Protein AF-A0A0J7L449-F1 (afdb_monomer_lite)

Structure (mmCIF, N/CA/C/O backbone):
data_AF-A0A0J7L449-F1
#
_entry.id   AF-A0A0J7L449-F1
#
loop_
_atom_site.group_PDB
_atom_site.id
_atom_site.type_symbol
_atom_site.label_atom_id
_atom_site.label_alt_id
_atom_site.label_comp_id
_atom_site.label_asym_id
_atom_site.label_entity_id
_atom_site.label_seq_id
_atom_site.pdbx_PDB_ins_code
_atom_site.Cartn_x
_atom_site.Cartn_y
_atom_site.Cartn_z
_atom_site.occupancy
_atom_site.B_iso_or_equiv
_atom_site.auth_seq_id
_atom_site.auth_comp_id
_atom_site.auth_asym_id
_atom_site.auth_atom_id
_atom_site.pdbx_PDB_model_num
ATOM 1 N N . MET A 1 1 ? 23.517 -5.601 -17.223 1.00 50.19 1 MET A N 1
ATOM 2 C CA . MET A 1 1 ? 22.263 -5.222 -17.926 1.00 50.19 1 MET A CA 1
ATOM 3 C C . MET A 1 1 ? 21.052 -6.035 -17.433 1.00 50.19 1 MET A C 1
ATOM 5 O O . MET A 1 1 ? 20.047 -6.106 -18.125 1.00 50.19 1 MET A O 1
ATOM 9 N N . THR A 1 2 ? 21.124 -6.630 -16.235 1.00 58.06 2 THR A N 1
ATOM 10 C CA . THR A 1 2 ? 20.114 -7.536 -15.646 1.00 58.06 2 THR A CA 1
ATOM 11 C C . THR A 1 2 ? 19.286 -6.872 -14.537 1.00 58.06 2 THR A C 1
ATOM 13 O O . THR A 1 2 ? 18.131 -7.237 -14.339 1.00 58.06 2 THR A O 1
ATOM 16 N N . ASP A 1 3 ? 19.810 -5.824 -13.897 1.00 75.88 3 ASP A N 1
ATOM 17 C CA . ASP A 1 3 ? 19.252 -5.267 -12.655 1.00 75.88 3 ASP A CA 1
ATOM 18 C C . ASP A 1 3 ? 17.829 -4.716 -12.807 1.00 75.88 3 ASP A C 1
ATOM 20 O O . ASP A 1 3 ? 16.970 -4.928 -11.959 1.00 75.88 3 ASP A O 1
ATOM 24 N N . VAL A 1 4 ? 17.528 -4.069 -13.932 1.00 76.25 4 VAL A N 1
ATOM 25 C CA . VAL A 1 4 ? 16.203 -3.491 -14.202 1.00 76.25 4 VAL A CA 1
ATOM 26 C C . VAL A 1 4 ? 15.113 -4.557 -14.310 1.00 76.25 4 VAL A C 1
ATOM 28 O O . VAL A 1 4 ? 13.995 -4.371 -13.829 1.00 76.25 4 VAL A O 1
ATOM 31 N N . VAL A 1 5 ? 15.405 -5.665 -14.993 1.00 82.06 5 VAL A N 1
ATOM 32 C CA . VAL A 1 5 ? 14.417 -6.729 -15.213 1.00 82.06 5 VAL A CA 1
ATOM 33 C C . VAL A 1 5 ? 14.098 -7.412 -13.887 1.00 82.06 5 VAL A C 1
ATOM 35 O O . VAL A 1 5 ? 12.935 -7.721 -13.620 1.00 82.06 5 VAL A O 1
ATOM 38 N N . ASP A 1 6 ? 15.105 -7.581 -13.035 1.00 86.12 6 ASP A N 1
ATOM 39 C CA . ASP A 1 6 ? 14.938 -8.177 -11.716 1.00 86.12 6 ASP A CA 1
ATOM 40 C C . ASP A 1 6 ? 14.233 -7.229 -10.737 1.00 86.12 6 ASP A C 1
ATOM 42 O O . ASP A 1 6 ? 13.363 -7.678 -9.989 1.00 86.12 6 ASP A O 1
ATOM 46 N N . LEU A 1 7 ? 14.490 -5.917 -10.799 1.00 86.44 7 LEU A N 1
ATOM 47 C CA . LEU A 1 7 ? 13.732 -4.918 -10.034 1.00 86.44 7 LEU A CA 1
ATOM 48 C C . LEU A 1 7 ? 12.249 -4.883 -10.435 1.00 86.44 7 LEU A C 1
ATOM 50 O O . LEU A 1 7 ? 11.384 -4.779 -9.571 1.00 86.44 7 LEU A O 1
ATOM 54 N N . ARG A 1 8 ? 11.924 -5.051 -11.723 1.00 86.19 8 ARG A N 1
ATOM 55 C CA . ARG A 1 8 ? 10.525 -5.122 -12.190 1.00 86.19 8 ARG A CA 1
ATOM 56 C C . ARG A 1 8 ? 9.793 -6.361 -11.679 1.00 86.19 8 ARG A C 1
ATOM 58 O O . ARG A 1 8 ? 8.609 -6.284 -11.355 1.00 86.19 8 ARG A O 1
ATOM 65 N N . LYS A 1 9 ? 10.472 -7.512 -11.623 1.00 90.06 9 LYS A N 1
ATOM 66 C CA . LYS A 1 9 ? 9.898 -8.735 -11.036 1.00 90.06 9 LYS A CA 1
ATOM 67 C C . LYS A 1 9 ? 9.636 -8.546 -9.542 1.00 90.06 9 LYS A C 1
ATOM 69 O O . LYS A 1 9 ? 8.564 -8.914 -9.076 1.00 90.06 9 LYS A O 1
ATOM 74 N N . GLN A 1 10 ? 10.578 -7.930 -8.827 1.00 90.88 10 GLN A N 1
ATOM 75 C CA . GLN A 1 10 ? 10.426 -7.604 -7.407 1.00 90.88 10 GLN A CA 1
ATOM 76 C C . GLN A 1 10 ? 9.277 -6.620 -7.166 1.00 90.88 10 GLN A C 1
ATOM 78 O O . GLN A 1 10 ? 8.458 -6.865 -6.286 1.00 90.88 10 GLN A O 1
ATOM 83 N N . ALA A 1 11 ? 9.158 -5.567 -7.982 1.00 91.44 11 ALA A N 1
ATOM 84 C CA . ALA A 1 11 ? 8.049 -4.618 -7.902 1.00 91.44 11 ALA A CA 1
ATOM 85 C C . ALA A 1 11 ? 6.697 -5.324 -8.049 1.00 91.44 11 ALA A C 1
ATOM 87 O O . ALA A 1 11 ? 5.848 -5.188 -7.181 1.00 91.44 11 ALA A O 1
ATOM 88 N N . ARG A 1 12 ? 6.529 -6.167 -9.079 1.00 92.25 12 ARG A N 1
ATOM 89 C CA . ARG A 1 12 ? 5.292 -6.946 -9.274 1.00 92.25 12 ARG A CA 1
ATOM 90 C C . ARG A 1 12 ? 4.984 -7.892 -8.119 1.00 92.25 12 ARG A C 1
ATOM 92 O O . ARG A 1 12 ? 3.824 -8.086 -7.776 1.00 92.25 12 ARG A O 1
ATOM 99 N N . HIS A 1 13 ? 6.008 -8.515 -7.541 1.00 94.50 13 HIS A N 1
ATOM 100 C CA . HIS A 1 13 ? 5.815 -9.399 -6.399 1.00 94.50 13 HIS A CA 1
ATOM 101 C C . HIS A 1 13 ? 5.311 -8.624 -5.177 1.00 94.50 13 HIS A C 1
ATOM 103 O O . HIS A 1 13 ? 4.306 -9.021 -4.593 1.00 94.50 13 HIS A O 1
ATOM 109 N N . LEU A 1 14 ? 5.942 -7.487 -4.867 1.00 93.75 14 LEU A N 1
ATOM 110 C CA . LEU A 1 14 ? 5.503 -6.585 -3.802 1.00 93.75 14 LEU A CA 1
ATOM 111 C C . LEU A 1 14 ? 4.097 -6.041 -4.067 1.00 93.75 14 LEU A C 1
ATOM 113 O O . LEU A 1 14 ? 3.294 -5.978 -3.147 1.00 93.75 14 LEU A O 1
ATOM 117 N N . GLU A 1 15 ? 3.769 -5.691 -5.311 1.00 94.38 15 GLU A N 1
ATOM 118 C CA . GLU A 1 15 ? 2.427 -5.230 -5.684 1.00 94.38 15 GLU A CA 1
ATOM 119 C C . GLU A 1 15 ? 1.351 -6.275 -5.379 1.00 94.38 15 GLU A C 1
ATOM 121 O O . GLU A 1 15 ? 0.317 -5.917 -4.823 1.00 94.38 15 GLU A O 1
ATOM 126 N N . ASN A 1 16 ? 1.600 -7.548 -5.700 1.00 95.06 16 ASN A N 1
ATOM 127 C CA . ASN A 1 16 ? 0.663 -8.635 -5.412 1.00 95.06 16 ASN A CA 1
ATOM 128 C C . ASN A 1 16 ? 0.505 -8.874 -3.903 1.00 95.06 16 ASN A C 1
ATOM 130 O O . ASN A 1 16 ? -0.597 -9.144 -3.430 1.00 95.06 16 ASN A O 1
ATOM 134 N N . GLU A 1 17 ? 1.598 -8.786 -3.141 1.00 95.88 17 GLU A N 1
ATOM 135 C CA . GLU A 1 17 ? 1.544 -8.923 -1.682 1.00 95.88 17 GLU A CA 1
ATOM 136 C C . GLU A 1 17 ? 0.796 -7.762 -1.023 1.00 95.88 17 GLU A C 1
ATOM 138 O O . GLU A 1 17 ? -0.019 -7.987 -0.126 1.00 95.88 17 GLU A O 1
ATOM 143 N N . ILE A 1 18 ? 1.040 -6.530 -1.482 1.00 95.00 18 ILE A N 1
ATOM 144 C CA . ILE A 1 18 ? 0.344 -5.333 -0.999 1.00 95.00 18 ILE A CA 1
ATOM 145 C C . ILE A 1 18 ? -1.149 -5.436 -1.307 1.00 95.00 18 ILE A C 1
ATOM 147 O O . ILE A 1 18 ? -1.949 -5.193 -0.410 1.00 95.00 18 ILE A O 1
ATOM 151 N N . ASP A 1 19 ? -1.535 -5.840 -2.519 1.00 94.94 19 ASP A N 1
ATOM 152 C CA . ASP A 1 19 ? -2.943 -6.008 -2.896 1.00 94.94 19 ASP A CA 1
ATOM 153 C C . ASP A 1 19 ? -3.656 -7.031 -1.997 1.00 94.94 19 ASP A C 1
ATOM 155 O O . ASP A 1 19 ? -4.669 -6.723 -1.365 1.00 94.94 19 ASP A O 1
ATOM 159 N N . ALA A 1 20 ? -3.067 -8.220 -1.832 1.00 94.25 20 ALA A N 1
ATOM 160 C CA . ALA A 1 20 ? -3.627 -9.261 -0.974 1.00 94.25 20 ALA A CA 1
ATOM 161 C C . ALA A 1 20 ? -3.799 -8.785 0.480 1.00 94.25 20 ALA A C 1
ATOM 163 O O . ALA A 1 20 ? -4.833 -9.046 1.110 1.00 94.25 20 ALA A O 1
ATOM 164 N N . LYS A 1 21 ? -2.812 -8.055 1.012 1.00 92.75 21 LYS A N 1
ATOM 165 C CA . LYS A 1 21 ? -2.880 -7.501 2.368 1.00 92.75 21 LYS A CA 1
ATOM 166 C C . LYS A 1 21 ? -3.860 -6.346 2.482 1.00 92.75 21 LYS A C 1
ATOM 168 O O . LYS A 1 21 ? -4.582 -6.308 3.466 1.00 92.75 21 LYS A O 1
ATOM 173 N N . LEU A 1 22 ? -3.966 -5.460 1.493 1.00 93.06 22 LEU A N 1
ATOM 174 C CA . LEU A 1 22 ? -4.966 -4.389 1.486 1.00 93.06 22 LEU A CA 1
ATOM 175 C C . LEU A 1 22 ? -6.389 -4.949 1.470 1.00 93.06 22 LEU A C 1
ATOM 177 O O . LEU A 1 22 ? -7.251 -4.440 2.184 1.00 93.06 22 LEU A O 1
ATOM 181 N N . VAL A 1 23 ? -6.636 -6.034 0.734 1.00 92.12 23 VAL A N 1
ATOM 182 C CA . VAL A 1 23 ? -7.933 -6.726 0.753 1.00 92.12 23 VAL A CA 1
ATOM 183 C C . VAL A 1 23 ? -8.232 -7.301 2.141 1.00 92.12 23 VAL A C 1
ATOM 185 O O . VAL A 1 23 ? -9.351 -7.152 2.639 1.00 92.12 23 VAL A O 1
ATOM 188 N N . ALA A 1 24 ? -7.259 -7.944 2.791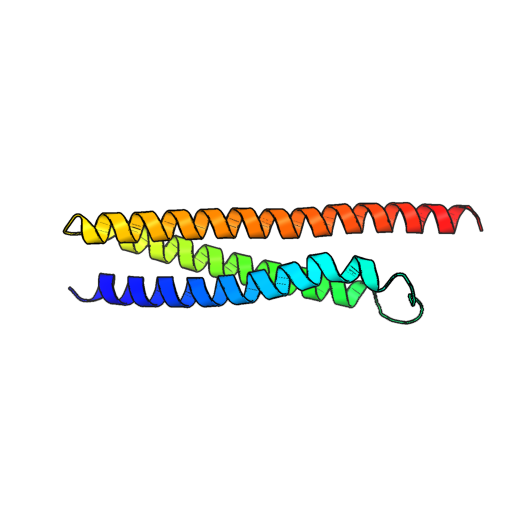 1.00 88.56 24 ALA A N 1
ATOM 189 C CA . ALA A 1 24 ? -7.421 -8.458 4.155 1.00 88.56 24 ALA A CA 1
ATOM 190 C C . ALA A 1 24 ? -7.611 -7.327 5.185 1.00 88.56 24 ALA A 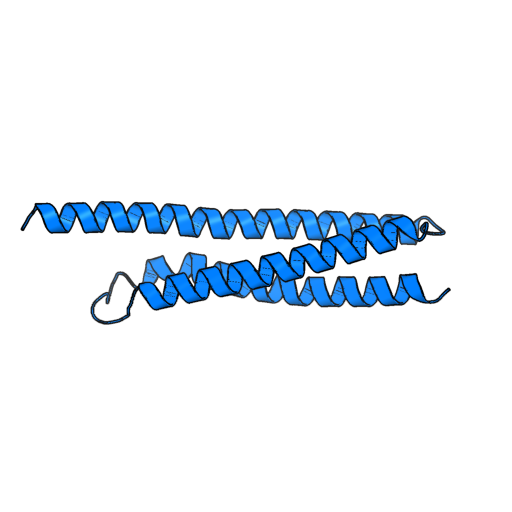C 1
ATOM 192 O O . ALA A 1 24 ? -8.493 -7.402 6.040 1.00 88.56 24 ALA A O 1
ATOM 193 N N . PHE A 1 25 ? -6.841 -6.251 5.049 1.00 88.88 25 PHE A N 1
ATOM 194 C CA . PHE A 1 25 ? -6.880 -5.060 5.892 1.00 88.88 25 PHE A CA 1
ATOM 195 C C . PHE A 1 25 ? -8.213 -4.321 5.778 1.00 88.88 25 PHE A C 1
ATOM 197 O O . PHE A 1 25 ? -8.812 -3.960 6.787 1.00 88.88 25 PHE A O 1
ATOM 204 N N . SER A 1 26 ? -8.750 -4.197 4.563 1.00 87.62 26 SER A N 1
ATOM 205 C CA . SER A 1 26 ? -10.081 -3.637 4.313 1.00 87.62 26 SER A CA 1
ATOM 206 C C . SER A 1 26 ? -11.184 -4.468 4.974 1.00 87.62 26 SER A C 1
ATOM 208 O O . SER A 1 26 ? -12.090 -3.917 5.599 1.00 87.62 26 SER A O 1
ATOM 210 N N . LYS A 1 27 ? -11.085 -5.805 4.924 1.00 84.88 27 LYS A N 1
ATOM 211 C CA . LYS A 1 27 ? -12.037 -6.696 5.609 1.00 84.88 27 LYS A CA 1
ATOM 212 C C . LYS A 1 27 ? -12.012 -6.516 7.123 1.00 84.88 27 LYS A C 1
ATOM 214 O O . LYS A 1 27 ? -13.086 -6.501 7.718 1.00 84.88 27 LYS A O 1
ATOM 219 N N . LEU A 1 28 ? -10.834 -6.367 7.736 1.00 78.88 28 LEU A N 1
ATOM 220 C CA . LEU A 1 28 ? -10.746 -6.048 9.166 1.00 78.88 28 LEU A CA 1
ATOM 221 C C . LEU A 1 28 ? -11.344 -4.678 9.471 1.00 78.88 28 LEU A C 1
ATOM 223 O O . LEU A 1 28 ? -12.102 -4.554 10.423 1.00 78.88 28 LEU A O 1
ATOM 227 N N . GLY A 1 29 ? -11.073 -3.685 8.622 1.00 70.06 29 GLY A N 1
ATOM 228 C CA . GLY A 1 29 ? -11.649 -2.354 8.762 1.00 70.06 29 GLY A CA 1
ATOM 229 C C . GLY A 1 29 ? -13.179 -2.365 8.730 1.00 70.06 29 GLY A C 1
ATOM 230 O O . GLY A 1 29 ? -13.787 -1.646 9.513 1.00 70.06 29 GLY A O 1
ATOM 231 N N . ILE A 1 30 ? -13.807 -3.168 7.856 1.00 69.56 30 ILE A N 1
ATOM 232 C CA . ILE A 1 30 ? -15.266 -3.198 7.612 1.00 69.56 30 ILE A CA 1
ATOM 233 C C . ILE A 1 30 ? -16.035 -4.127 8.573 1.00 69.56 30 ILE A C 1
ATOM 235 O O . ILE A 1 30 ? -17.118 -3.759 9.039 1.00 69.56 30 ILE A O 1
ATOM 239 N N . ASN A 1 31 ? -15.520 -5.328 8.861 1.00 58.19 31 ASN A N 1
ATOM 240 C CA . ASN A 1 31 ? -16.273 -6.385 9.558 1.00 58.19 31 ASN A CA 1
ATOM 241 C C . ASN A 1 31 ? -16.593 -6.084 11.032 1.00 58.19 31 ASN A C 1
ATOM 243 O O . ASN A 1 31 ? -17.485 -6.723 11.591 1.00 58.19 31 ASN A O 1
ATOM 247 N N . THR A 1 32 ? -15.959 -5.085 11.647 1.00 54.47 32 THR A N 1
ATOM 248 C CA . THR A 1 32 ? -16.254 -4.655 13.026 1.00 54.47 32 THR A CA 1
ATOM 249 C C . THR A 1 32 ? -17.711 -4.195 13.191 1.00 54.47 32 THR A C 1
ATOM 251 O O . THR A 1 32 ? -18.311 -4.371 14.245 1.00 54.47 32 THR A O 1
ATOM 254 N N . SER A 1 33 ? -18.352 -3.696 12.122 1.00 50.84 33 SER A N 1
ATOM 255 C CA . SER A 1 33 ? -19.745 -3.209 12.181 1.00 50.84 33 SER A CA 1
ATOM 256 C C . SER A 1 33 ? -20.793 -4.322 12.364 1.00 50.84 33 SER A C 1
ATOM 258 O O . SER A 1 33 ? -21.895 -4.041 12.826 1.00 50.84 33 SER A O 1
ATOM 260 N N . ALA A 1 34 ? -20.482 -5.577 12.008 1.00 49.22 34 ALA A N 1
ATOM 261 C CA . ALA A 1 34 ? -21.440 -6.691 12.046 1.00 49.22 34 ALA A CA 1
ATOM 262 C C . ALA A 1 34 ? -21.385 -7.524 13.342 1.00 49.22 34 ALA A C 1
ATOM 264 O O . ALA A 1 34 ? -22.307 -8.292 13.612 1.00 49.22 34 ALA A O 1
ATOM 265 N N . ARG A 1 35 ? -20.329 -7.379 14.160 1.00 50.53 35 ARG A N 1
ATOM 266 C CA . ARG A 1 35 ? -20.176 -8.111 15.435 1.00 50.53 35 ARG A CA 1
ATOM 267 C C . ARG A 1 35 ? -20.937 -7.494 16.609 1.00 50.53 35 ARG A C 1
ATOM 269 O O . ARG A 1 35 ? -21.184 -8.190 17.589 1.00 50.53 35 ARG A O 1
ATOM 276 N N . HIS A 1 36 ? -21.409 -6.253 16.473 1.00 50.06 36 HIS A N 1
ATOM 277 C CA . HIS A 1 36 ? -22.168 -5.518 17.500 1.00 50.06 36 HIS A CA 1
ATOM 278 C C . HIS A 1 36 ? -23.523 -6.133 17.892 1.00 50.06 36 HIS A C 1
ATOM 280 O O . HIS A 1 36 ? -24.178 -5.628 18.796 1.00 50.06 36 HIS A O 1
ATOM 286 N N . VAL A 1 37 ? -23.956 -7.228 17.256 1.00 52.72 37 VAL A N 1
ATOM 287 C CA . VAL A 1 37 ? -25.183 -7.939 17.658 1.00 52.72 37 VAL A CA 1
ATOM 288 C C . VAL A 1 37 ? -24.916 -9.023 18.720 1.00 52.72 37 VAL A C 1
ATOM 290 O O . VAL A 1 37 ? -25.856 -9.444 19.378 1.00 52.72 37 VAL A O 1
ATOM 293 N N . ASN A 1 38 ? -23.660 -9.445 18.942 1.00 46.69 38 ASN A N 1
ATOM 294 C CA . ASN A 1 38 ? -23.300 -10.506 19.905 1.00 46.69 38 ASN A CA 1
ATOM 295 C C . ASN A 1 38 ? -22.037 -10.149 20.720 1.00 46.69 38 ASN A C 1
ATOM 297 O O . ASN A 1 38 ? -21.116 -10.956 20.848 1.00 46.69 38 ASN A O 1
ATOM 301 N N . ALA A 1 39 ? -21.949 -8.909 21.200 1.00 49.09 39 ALA A N 1
ATOM 302 C CA . ALA A 1 39 ? -20.782 -8.377 21.903 1.00 49.09 39 ALA A CA 1
ATOM 303 C C . ALA A 1 39 ? -20.742 -8.792 23.385 1.00 49.09 39 ALA A C 1
ATOM 305 O O . ALA A 1 39 ? -20.892 -7.934 24.250 1.00 49.09 39 ALA A O 1
ATOM 306 N N . ASP A 1 40 ? -20.543 -10.083 23.670 1.00 47.12 40 ASP A N 1
ATOM 307 C CA . ASP A 1 40 ? -20.352 -10.538 25.059 1.00 47.12 40 ASP A CA 1
ATOM 308 C C . ASP A 1 40 ? -19.032 -11.275 25.338 1.00 47.12 40 ASP A C 1
ATOM 310 O O . ASP A 1 40 ? -18.769 -11.575 26.491 1.00 47.12 40 ASP A O 1
ATOM 314 N N . GLU A 1 41 ? -18.146 -11.554 24.364 1.00 49.28 41 GLU A N 1
ATOM 315 C CA . GLU A 1 41 ? -16.978 -12.404 24.704 1.00 49.28 41 GLU A CA 1
ATOM 316 C C . GLU A 1 41 ? -15.746 -12.364 23.771 1.00 49.28 41 GLU A C 1
ATOM 318 O O . GLU A 1 41 ? -14.988 -13.331 23.716 1.00 49.28 41 GLU A O 1
ATOM 323 N N . ILE A 1 42 ? -15.481 -11.271 23.038 1.00 52.69 42 ILE A N 1
ATOM 324 C CA . ILE A 1 42 ? -14.217 -11.143 22.274 1.00 52.69 42 ILE A CA 1
ATOM 325 C C . ILE A 1 42 ? -13.447 -9.894 22.732 1.00 52.69 42 ILE A C 1
ATOM 327 O O . ILE A 1 42 ? -13.974 -8.788 22.595 1.00 52.69 42 ILE A O 1
ATOM 331 N N . PRO A 1 43 ? -12.216 -10.033 23.269 1.00 56.06 43 PRO A N 1
ATOM 332 C CA . PRO A 1 43 ? -11.395 -8.897 23.673 1.00 56.06 43 PRO A CA 1
ATOM 333 C C . PRO A 1 43 ? -11.103 -7.967 22.486 1.00 56.06 43 PRO A C 1
ATOM 335 O O . PRO A 1 43 ? -10.329 -8.300 21.594 1.00 56.06 43 PRO A O 1
ATOM 338 N N . LEU A 1 44 ? -11.685 -6.765 22.501 1.00 58.06 44 LEU A N 1
ATOM 339 C CA . LEU A 1 44 ? -11.449 -5.686 21.522 1.00 58.06 44 LEU A CA 1
ATOM 340 C C . LEU A 1 44 ? -9.953 -5.363 21.314 1.00 58.06 44 LEU A C 1
ATOM 342 O O . LEU A 1 44 ? -9.549 -4.934 20.235 1.00 58.06 44 LEU A O 1
ATOM 346 N N . LEU A 1 45 ? -9.124 -5.620 22.331 1.00 60.56 45 LEU A N 1
ATOM 347 C CA . LEU A 1 45 ? -7.670 -5.430 22.301 1.00 60.56 45 LEU A CA 1
ATOM 348 C C . LEU A 1 45 ? -6.963 -6.323 21.267 1.00 60.56 45 LEU A C 1
ATOM 350 O O . LEU A 1 45 ? -5.967 -5.899 20.681 1.00 60.56 45 LEU A O 1
ATOM 354 N N . ASP A 1 46 ? -7.483 -7.526 21.003 1.00 73.81 46 ASP A N 1
ATOM 355 C CA . ASP A 1 46 ? -6.888 -8.429 20.012 1.00 73.81 46 ASP A CA 1
ATOM 356 C C . ASP A 1 46 ? -7.116 -7.915 18.584 1.00 73.81 46 ASP A C 1
ATOM 358 O O . ASP A 1 46 ? -6.244 -8.052 17.727 1.00 73.81 46 ASP A O 1
ATOM 362 N N . GLU A 1 47 ? -8.256 -7.272 18.311 1.00 75.31 47 GLU A N 1
ATOM 363 C CA . GLU A 1 47 ? -8.564 -6.745 16.977 1.00 75.31 47 GLU A CA 1
ATOM 364 C C . GLU A 1 47 ? -7.725 -5.507 16.639 1.00 75.31 47 GLU A C 1
ATOM 366 O O . GLU A 1 47 ? -7.198 -5.412 15.529 1.00 75.31 47 GLU A O 1
ATOM 371 N N . GLU A 1 48 ? -7.540 -4.593 17.596 1.00 81.56 48 GLU A N 1
ATOM 372 C CA . GLU A 1 48 ? -6.687 -3.410 17.429 1.00 81.56 48 GLU A CA 1
ATOM 373 C C . GLU A 1 48 ? -5.221 -3.800 17.221 1.00 81.56 48 GLU A C 1
ATOM 375 O O . GLU A 1 48 ? -4.577 -3.316 16.289 1.00 81.56 48 GLU A O 1
ATOM 380 N N . GLN A 1 49 ? -4.705 -4.743 18.014 1.00 84.62 49 GLN A N 1
ATOM 381 C CA . GLN A 1 49 ? -3.333 -5.219 17.852 1.00 84.62 49 GLN A CA 1
ATOM 382 C C . GLN A 1 49 ? -3.123 -5.906 16.496 1.00 84.62 49 GLN A C 1
ATOM 384 O O . GLN A 1 49 ? -2.094 -5.700 15.848 1.00 84.62 49 GLN A O 1
ATOM 389 N N . VAL A 1 50 ? -4.085 -6.714 16.037 1.00 86.06 50 VAL A N 1
ATOM 390 C CA . VAL A 1 50 ? -4.023 -7.355 14.713 1.00 86.06 50 VAL A CA 1
ATOM 391 C C . VAL A 1 50 ? -4.096 -6.312 13.595 1.00 86.06 50 VAL A C 1
ATOM 393 O O . VAL A 1 50 ? -3.377 -6.439 12.598 1.00 86.06 50 VAL A O 1
ATOM 396 N N . PHE A 1 51 ? -4.916 -5.272 13.762 1.00 87.81 51 PHE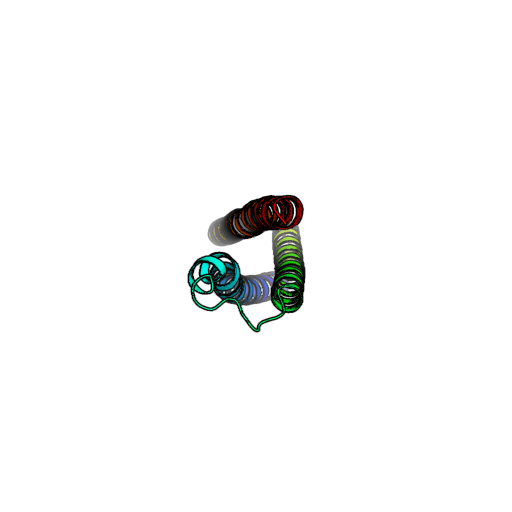 A N 1
ATOM 397 C CA . PHE A 1 51 ? -5.007 -4.165 12.817 1.00 87.81 51 PHE A CA 1
ATOM 398 C C . PHE A 1 51 ? -3.681 -3.404 12.713 1.00 87.81 51 PHE A C 1
ATOM 400 O O . PHE A 1 51 ? -3.140 -3.287 11.615 1.00 87.81 51 PHE A O 1
ATOM 407 N N . GLU A 1 52 ? -3.110 -2.961 13.833 1.00 89.44 52 GLU A N 1
ATOM 408 C CA . GLU A 1 52 ? -1.832 -2.238 13.866 1.00 89.44 52 GLU A CA 1
ATOM 409 C C . GLU A 1 52 ? -0.670 -3.086 13.324 1.00 89.44 52 GLU A C 1
ATOM 411 O O . GLU A 1 52 ? 0.154 -2.599 12.547 1.00 89.44 52 GLU A O 1
ATOM 416 N N . ASN A 1 53 ? -0.638 -4.386 13.638 1.00 91.12 53 ASN A N 1
ATOM 417 C CA . ASN A 1 53 ? 0.364 -5.303 13.090 1.00 91.12 53 ASN A CA 1
ATOM 418 C C . ASN A 1 53 ? 0.287 -5.383 11.559 1.00 91.12 53 ASN A C 1
ATOM 420 O O . ASN A 1 53 ? 1.307 -5.279 10.874 1.00 91.12 53 ASN A O 1
ATOM 424 N N . MET A 1 54 ? -0.919 -5.540 11.004 1.00 91.25 54 MET A N 1
ATOM 425 C CA . MET A 1 54 ? -1.100 -5.591 9.553 1.00 91.25 54 MET A CA 1
ATOM 426 C C . MET A 1 54 ? -0.846 -4.226 8.902 1.00 91.25 54 MET A C 1
ATOM 428 O O . MET A 1 54 ? -0.298 -4.173 7.800 1.00 91.25 54 MET A O 1
ATOM 432 N N . ALA A 1 55 ? -1.170 -3.127 9.588 1.00 92.38 55 ALA A N 1
ATOM 433 C CA . ALA A 1 55 ? -0.854 -1.782 9.128 1.00 92.38 55 ALA A CA 1
ATOM 434 C C . ALA A 1 55 ? 0.662 -1.582 8.993 1.00 92.38 55 ALA A C 1
ATOM 436 O O . ALA A 1 55 ? 1.136 -1.174 7.932 1.00 92.38 55 ALA A O 1
ATOM 437 N N . SER A 1 56 ? 1.425 -1.954 10.024 1.00 94.88 56 SER A N 1
ATOM 438 C CA . SER A 1 56 ? 2.891 -1.879 10.032 1.00 94.88 56 SER A CA 1
ATOM 439 C C . SER A 1 56 ? 3.529 -2.732 8.927 1.00 94.88 56 SER A C 1
ATOM 441 O O . SER A 1 56 ? 4.484 -2.319 8.256 1.00 94.88 56 SER A O 1
ATOM 443 N N . GLU A 1 57 ? 2.974 -3.918 8.674 1.00 94.81 57 GLU A N 1
ATOM 444 C CA . GLU A 1 57 ? 3.449 -4.789 7.603 1.00 94.81 57 GLU A CA 1
ATOM 445 C C . GLU A 1 57 ? 3.198 -4.180 6.212 1.00 94.81 57 GLU A C 1
ATOM 447 O O . GLU A 1 57 ? 4.096 -4.178 5.364 1.00 94.81 57 GLU A O 1
ATOM 452 N N . ILE A 1 58 ? 2.013 -3.601 5.982 1.00 94.12 58 ILE A N 1
ATOM 453 C CA . ILE A 1 58 ? 1.683 -2.904 4.730 1.00 94.12 58 ILE A CA 1
ATOM 454 C C . ILE A 1 58 ? 2.589 -1.681 4.536 1.00 94.12 58 ILE A C 1
ATOM 456 O O . ILE A 1 58 ? 3.124 -1.495 3.443 1.00 94.12 58 ILE A O 1
ATOM 460 N N . GLU A 1 59 ? 2.840 -0.882 5.576 1.00 95.50 59 GLU A N 1
ATOM 461 C CA . GLU A 1 59 ? 3.776 0.254 5.522 1.00 95.50 59 GLU A CA 1
ATOM 462 C C . GLU A 1 59 ? 5.195 -0.179 5.137 1.00 95.50 59 GLU A C 1
ATOM 464 O O . GLU A 1 59 ? 5.857 0.465 4.311 1.00 95.50 59 GLU A O 1
ATOM 469 N N . THR A 1 60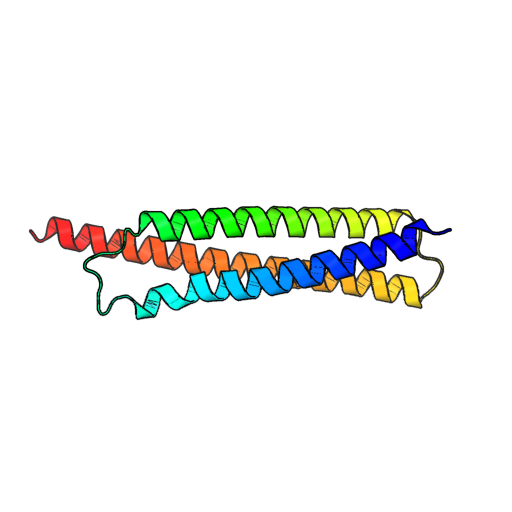 ? 5.647 -1.310 5.679 1.00 96.50 60 THR A N 1
ATOM 470 C CA . THR A 1 60 ? 6.945 -1.900 5.342 1.00 96.50 60 THR A CA 1
ATOM 471 C C . THR A 1 60 ? 7.002 -2.308 3.869 1.00 96.50 60 THR A C 1
ATOM 473 O O . THR A 1 60 ? 7.986 -2.019 3.182 1.00 96.50 60 THR A O 1
ATOM 476 N N . LEU A 1 61 ? 5.954 -2.951 3.345 1.00 95.38 61 LEU A N 1
ATOM 477 C CA . LEU A 1 61 ? 5.887 -3.346 1.935 1.00 95.38 61 LEU A CA 1
ATOM 478 C C . LEU A 1 61 ? 5.805 -2.139 0.992 1.00 95.38 61 LEU A C 1
ATOM 480 O O . LEU A 1 61 ? 6.516 -2.101 -0.013 1.00 95.38 61 LEU A O 1
ATOM 484 N N . LEU A 1 62 ? 5.009 -1.122 1.335 1.00 95.38 62 LEU A N 1
ATOM 485 C CA . LEU A 1 62 ? 4.919 0.135 0.584 1.00 95.38 62 LEU A CA 1
ATOM 486 C C . LEU A 1 62 ? 6.272 0.852 0.524 1.00 95.38 62 LEU A C 1
ATOM 488 O O . LEU A 1 62 ? 6.647 1.380 -0.525 1.00 95.38 62 LEU A O 1
ATOM 492 N N . SER A 1 63 ? 7.022 0.845 1.628 1.00 96.31 63 SER A N 1
ATOM 493 C CA . SER A 1 63 ? 8.368 1.423 1.694 1.00 96.31 63 SER A CA 1
ATOM 494 C C . SER A 1 63 ? 9.358 0.657 0.814 1.00 96.31 63 SER A C 1
ATOM 496 O O . SER A 1 63 ? 10.126 1.268 0.071 1.00 96.31 63 SER A O 1
ATOM 498 N N . LYS A 1 64 ? 9.298 -0.681 0.817 1.00 95.06 64 LYS A N 1
ATOM 499 C CA . LYS A 1 64 ? 10.103 -1.518 -0.087 1.00 95.06 64 LYS A CA 1
ATOM 500 C C . LYS A 1 64 ? 9.768 -1.253 -1.557 1.00 95.06 64 LYS A C 1
ATOM 502 O O . LYS A 1 64 ? 10.681 -1.126 -2.369 1.00 95.06 64 LYS A O 1
ATOM 507 N N . LEU A 1 65 ? 8.484 -1.131 -1.907 1.00 93.94 65 LEU A N 1
ATOM 508 C CA . LEU A 1 65 ? 8.060 -0.843 -3.281 1.00 93.94 65 LEU A CA 1
ATOM 509 C C . LEU A 1 65 ? 8.514 0.553 -3.731 1.00 93.94 65 LEU A C 1
ATOM 511 O O . LEU A 1 65 ? 8.979 0.707 -4.860 1.00 93.94 65 LEU A O 1
ATOM 515 N N . LEU A 1 66 ? 8.450 1.556 -2.847 1.00 94.25 66 LEU A N 1
ATOM 516 C CA . LEU A 1 66 ? 9.004 2.887 -3.107 1.00 94.25 66 LEU A CA 1
ATOM 517 C C . LEU A 1 66 ? 10.501 2.818 -3.423 1.00 94.25 66 LEU A C 1
ATOM 519 O O . LEU A 1 66 ? 10.917 3.305 -4.470 1.00 94.25 66 LEU A O 1
ATOM 523 N N . PHE A 1 67 ? 11.280 2.154 -2.571 1.00 93.25 67 PHE A N 1
ATOM 524 C CA . PHE A 1 67 ? 12.722 2.000 -2.762 1.00 93.25 67 PHE A CA 1
ATOM 525 C C . PHE A 1 67 ? 13.062 1.318 -4.094 1.00 93.25 67 PHE A C 1
ATOM 527 O O . PHE A 1 67 ? 13.938 1.759 -4.835 1.00 93.25 67 PHE A O 1
ATOM 534 N N . ILE A 1 68 ? 12.336 0.255 -4.443 1.00 90.88 68 ILE A N 1
ATOM 535 C CA . ILE A 1 68 ? 12.502 -0.444 -5.722 1.00 90.88 68 ILE A CA 1
ATOM 536 C C . ILE A 1 68 ? 12.162 0.477 -6.909 1.00 90.88 68 ILE A C 1
ATOM 538 O O . ILE A 1 68 ? 12.885 0.483 -7.908 1.00 90.88 68 ILE A O 1
ATOM 542 N N . ASN A 1 69 ? 11.115 1.298 -6.795 1.00 89.75 69 ASN A N 1
ATOM 543 C CA . ASN A 1 69 ? 10.735 2.280 -7.814 1.00 89.75 69 ASN A CA 1
ATOM 544 C C . ASN A 1 69 ? 11.774 3.403 -7.982 1.00 89.75 69 ASN A C 1
ATOM 546 O O . ASN A 1 69 ? 12.018 3.857 -9.107 1.00 89.75 69 ASN A O 1
ATOM 550 N N . GLU A 1 70 ? 12.399 3.845 -6.892 1.00 90.44 70 GLU A N 1
ATOM 551 C CA . GLU A 1 70 ? 13.490 4.826 -6.904 1.00 90.44 70 GLU A CA 1
ATOM 552 C C . GLU A 1 70 ? 14.736 4.245 -7.573 1.00 90.44 70 GLU A C 1
ATOM 554 O O . GLU A 1 70 ? 15.218 4.814 -8.553 1.00 90.44 70 GLU A O 1
ATOM 559 N N . ARG A 1 71 ? 15.164 3.041 -7.174 1.00 88.50 71 ARG A N 1
ATOM 560 C CA . ARG A 1 71 ? 16.289 2.337 -7.812 1.00 88.50 71 ARG A CA 1
ATOM 561 C C . ARG A 1 71 ? 16.075 2.091 -9.302 1.00 88.50 71 ARG A C 1
ATOM 563 O O . ARG A 1 71 ? 17.005 2.223 -10.091 1.00 88.50 71 ARG A O 1
ATOM 570 N N . MET A 1 72 ? 14.853 1.748 -9.715 1.00 84.56 72 MET A N 1
ATOM 571 C CA . MET A 1 72 ? 14.527 1.640 -11.142 1.00 84.56 72 MET A CA 1
ATOM 572 C C . MET A 1 72 ? 14.653 2.982 -11.871 1.00 84.56 72 MET A C 1
ATOM 574 O O . MET A 1 72 ? 15.059 2.996 -13.032 1.00 84.56 72 MET A O 1
ATOM 578 N N . SER A 1 73 ? 14.323 4.092 -11.205 1.00 83.31 73 SER A N 1
ATOM 579 C CA . SER A 1 73 ? 14.433 5.437 -11.779 1.00 83.31 73 SER A CA 1
ATOM 580 C C . SER A 1 73 ? 15.886 5.885 -11.943 1.00 83.31 73 SER A C 1
ATOM 582 O O . SER A 1 73 ? 16.216 6.517 -12.945 1.00 83.31 73 SER A O 1
ATOM 584 N N . GLU A 1 74 ? 16.756 5.527 -10.998 1.00 84.06 74 GLU A N 1
ATOM 585 C CA . GLU A 1 74 ? 18.193 5.832 -11.035 1.00 84.06 74 GLU A CA 1
ATOM 586 C C . GLU A 1 74 ? 18.927 5.108 -12.168 1.00 84.06 74 GLU A C 1
ATOM 588 O O . GLU A 1 74 ? 19.853 5.656 -12.763 1.00 84.06 74 GLU A O 1
ATO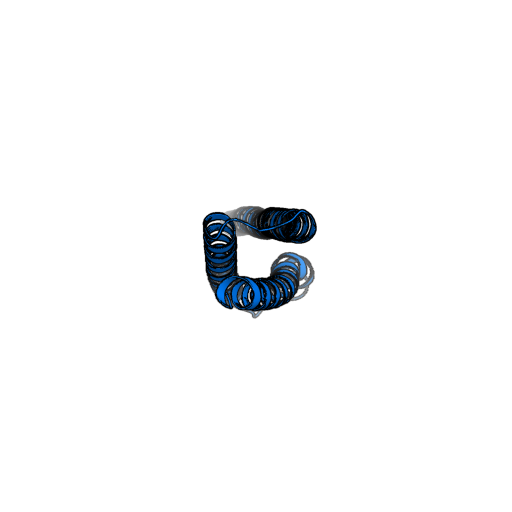M 593 N N . LEU A 1 75 ? 18.486 3.895 -12.516 1.00 78.00 75 LEU A N 1
ATOM 594 C CA . LEU A 1 75 ? 19.110 3.068 -13.552 1.00 78.00 75 LEU A CA 1
ATOM 595 C C . LEU A 1 75 ? 18.839 3.538 -14.994 1.00 78.00 75 LEU A C 1
ATOM 597 O O . LEU A 1 75 ? 19.233 2.832 -15.918 1.00 78.00 75 LEU A O 1
ATOM 601 N N . GLN A 1 76 ? 18.218 4.712 -15.187 1.00 66.00 76 GLN A N 1
ATOM 602 C CA . GLN A 1 76 ? 17.962 5.361 -16.484 1.00 66.00 76 GLN A CA 1
ATOM 603 C C . GLN A 1 76 ? 17.254 4.429 -17.491 1.00 66.00 76 GLN A C 1
ATOM 605 O O . GLN A 1 76 ? 17.898 3.705 -18.254 1.00 66.00 76 GLN A O 1
ATOM 610 N N . PRO A 1 77 ? 15.909 4.420 -17.529 1.00 64.38 77 PRO A N 1
ATOM 611 C CA . PRO A 1 77 ? 15.165 3.583 -18.458 1.00 64.38 77 PRO A CA 1
ATOM 612 C C . PRO A 1 77 ? 15.485 3.870 -19.930 1.00 64.38 77 PRO A C 1
ATOM 614 O O . PRO A 1 77 ? 15.042 4.869 -20.494 1.00 64.38 77 PRO A O 1
ATOM 617 N N . ASN A 1 78 ? 16.178 2.940 -20.589 1.00 69.44 78 ASN A N 1
ATOM 618 C CA . ASN A 1 78 ? 16.394 2.992 -22.032 1.00 69.44 78 ASN A CA 1
ATOM 619 C C . ASN A 1 78 ? 15.093 2.618 -22.767 1.00 69.44 78 ASN A C 1
ATOM 621 O O . ASN A 1 78 ? 14.810 1.443 -23.005 1.00 69.44 78 ASN A O 1
ATOM 625 N N . GLY A 1 79 ? 14.294 3.625 -23.132 1.00 75.31 79 GLY A N 1
ATOM 626 C CA . GLY A 1 79 ? 13.170 3.497 -24.067 1.00 75.31 79 GLY A CA 1
ATOM 627 C C . GLY A 1 79 ? 11.775 3.757 -23.482 1.00 75.31 79 GLY A C 1
ATOM 628 O O . GLY A 1 79 ? 11.507 3.563 -22.295 1.00 75.31 79 GLY A O 1
ATOM 629 N N . ALA A 1 80 ? 10.849 4.163 -24.359 1.00 81.06 80 ALA A N 1
ATOM 630 C CA . ALA A 1 80 ? 9.488 4.580 -24.004 1.00 81.06 80 ALA A CA 1
ATOM 631 C C . ALA A 1 80 ? 8.699 3.513 -23.225 1.00 81.06 80 ALA A C 1
ATOM 633 O O . ALA A 1 80 ? 8.053 3.823 -22.228 1.00 81.06 80 ALA A O 1
ATOM 634 N N . ALA A 1 81 ? 8.796 2.237 -23.613 1.00 79.56 81 ALA A N 1
ATOM 635 C CA . ALA A 1 81 ? 8.108 1.145 -22.917 1.00 79.56 81 ALA A CA 1
ATOM 636 C C . ALA A 1 81 ? 8.548 0.999 -21.446 1.00 79.56 81 ALA A C 1
ATOM 638 O O . ALA A 1 81 ? 7.746 0.639 -20.577 1.00 79.56 81 ALA A O 1
ATOM 639 N N . MET A 1 82 ? 9.816 1.297 -21.154 1.00 76.75 82 MET A N 1
ATOM 640 C CA . MET A 1 82 ? 10.357 1.228 -19.801 1.00 76.75 82 MET A CA 1
ATOM 641 C C . MET A 1 82 ? 9.922 2.436 -18.962 1.00 76.75 82 MET A C 1
ATOM 643 O O . MET A 1 82 ? 9.516 2.253 -17.815 1.00 76.75 82 MET A O 1
ATOM 647 N N . LEU A 1 83 ? 9.888 3.633 -19.560 1.00 83.06 83 LEU A N 1
ATOM 648 C CA . LEU A 1 83 ? 9.315 4.836 -18.944 1.00 83.06 83 LEU A CA 1
ATOM 649 C C . LEU A 1 83 ? 7.839 4.639 -18.571 1.00 83.06 83 LEU A C 1
ATOM 651 O O . LEU A 1 83 ? 7.458 4.898 -17.431 1.00 83.06 83 LEU A O 1
ATOM 655 N N . HIS A 1 84 ? 7.025 4.101 -19.486 1.00 86.56 84 HIS A N 1
ATOM 656 C CA . HIS A 1 84 ? 5.617 3.790 -19.213 1.00 86.56 84 HIS A CA 1
ATOM 657 C C . HIS A 1 84 ? 5.455 2.778 -18.077 1.00 86.56 84 HIS A C 1
ATOM 659 O O . HIS A 1 84 ? 4.596 2.942 -17.213 1.00 86.56 84 HIS A O 1
ATOM 665 N N . THR A 1 85 ? 6.291 1.737 -18.054 1.00 85.44 85 THR A N 1
ATOM 666 C CA . THR A 1 85 ? 6.241 0.729 -16.988 1.00 85.44 85 THR A CA 1
ATOM 667 C C . THR A 1 85 ? 6.563 1.344 -15.624 1.00 85.44 85 THR A C 1
ATOM 669 O O . THR A 1 85 ? 5.844 1.100 -14.661 1.00 85.44 85 THR A O 1
ATOM 672 N N . MET A 1 86 ? 7.606 2.173 -15.534 1.00 84.62 86 MET A N 1
ATOM 673 C CA . MET A 1 86 ? 7.944 2.878 -14.294 1.00 84.62 86 MET A CA 1
ATOM 674 C C . MET A 1 86 ? 6.843 3.836 -13.845 1.00 84.62 86 MET A C 1
ATOM 676 O O . MET A 1 86 ? 6.536 3.899 -12.656 1.00 84.62 86 MET A O 1
ATOM 680 N N . GLN A 1 87 ? 6.254 4.577 -14.783 1.00 88.81 87 GLN A N 1
ATOM 681 C CA . GLN A 1 87 ? 5.155 5.488 -14.483 1.00 88.81 87 GLN A CA 1
ATOM 682 C C . GLN A 1 87 ? 3.973 4.729 -13.869 1.00 88.81 87 GLN A C 1
ATOM 684 O O . GLN A 1 87 ? 3.470 5.125 -12.821 1.00 88.81 87 GLN A O 1
ATOM 689 N N . ARG A 1 88 ? 3.624 3.571 -14.441 1.00 91.69 88 ARG A N 1
ATOM 690 C CA . ARG A 1 88 ? 2.587 2.689 -13.899 1.00 91.69 88 ARG A CA 1
ATOM 691 C C . ARG A 1 88 ? 2.904 2.209 -12.481 1.00 91.69 88 ARG A C 1
ATOM 693 O O . ARG A 1 88 ? 2.029 2.248 -11.628 1.00 91.69 88 ARG A O 1
ATOM 700 N N . HIS A 1 89 ? 4.140 1.790 -12.207 1.00 91.38 89 HIS A N 1
ATOM 701 C CA . HIS A 1 89 ? 4.538 1.371 -10.855 1.00 91.38 89 HIS A CA 1
ATOM 702 C C . HIS A 1 89 ? 4.415 2.512 -9.826 1.00 91.38 89 HIS A C 1
ATOM 704 O O . HIS A 1 89 ? 4.041 2.278 -8.676 1.00 91.38 89 HIS A O 1
ATOM 710 N N . LYS A 1 90 ? 4.691 3.761 -10.231 1.00 91.56 90 LYS A N 1
ATOM 711 C CA . LYS A 1 90 ? 4.494 4.945 -9.377 1.00 91.56 90 LYS A CA 1
ATOM 712 C C . LYS A 1 90 ? 3.015 5.227 -9.112 1.00 91.56 90 LYS A C 1
ATOM 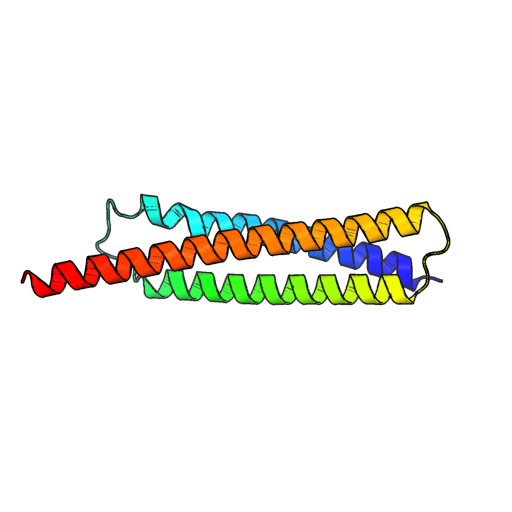714 O O . LYS A 1 90 ? 2.663 5.571 -7.987 1.00 91.56 90 LYS A O 1
ATOM 719 N N . GLU A 1 91 ? 2.167 5.077 -10.126 1.00 94.62 91 GLU A N 1
ATOM 720 C CA . GLU A 1 91 ? 0.712 5.235 -10.008 1.00 94.62 91 GLU A CA 1
ATOM 721 C C . GLU A 1 91 ? 0.113 4.173 -9.083 1.00 94.62 91 GLU A C 1
ATOM 723 O O . GLU A 1 91 ? -0.549 4.527 -8.113 1.00 94.62 91 GLU A O 1
ATOM 728 N N . ILE A 1 92 ? 0.463 2.900 -9.284 1.00 94.00 92 ILE A N 1
ATOM 729 C CA . ILE A 1 92 ? 0.028 1.790 -8.425 1.00 94.00 92 ILE A CA 1
ATOM 730 C C . ILE A 1 92 ? 0.425 2.035 -6.962 1.00 94.00 92 ILE A C 1
ATOM 732 O O . ILE A 1 92 ? -0.405 1.924 -6.062 1.00 94.00 92 ILE A O 1
ATOM 736 N N . LEU A 1 93 ? 1.678 2.434 -6.705 1.00 94.12 93 LEU A N 1
ATOM 737 C CA . LEU A 1 93 ? 2.132 2.759 -5.349 1.00 94.12 93 LEU A CA 1
ATOM 738 C C . LEU A 1 93 ? 1.317 3.903 -4.724 1.00 94.12 93 LEU A C 1
ATOM 740 O O . LEU A 1 93 ? 1.025 3.873 -3.527 1.00 94.12 93 LEU A O 1
ATOM 744 N N . LYS A 1 94 ? 0.973 4.928 -5.512 1.00 95.44 94 LYS A N 1
ATOM 745 C CA . LYS A 1 94 ? 0.150 6.049 -5.047 1.00 95.44 94 LYS A CA 1
ATOM 746 C C . LYS A 1 94 ? -1.255 5.575 -4.679 1.00 95.44 94 LYS A C 1
ATOM 748 O O . LYS A 1 94 ? -1.735 5.934 -3.605 1.00 95.44 94 LYS A O 1
ATOM 753 N N . ASP A 1 95 ? -1.871 4.754 -5.520 1.00 96.12 95 ASP A N 1
ATOM 754 C CA . ASP A 1 95 ? -3.212 4.216 -5.288 1.00 96.12 95 ASP A CA 1
ATOM 755 C C . ASP A 1 95 ? -3.244 3.325 -4.039 1.00 96.12 95 ASP A C 1
ATOM 757 O O . ASP A 1 95 ? -4.115 3.491 -3.185 1.00 96.12 95 ASP A O 1
ATOM 761 N N . TYR A 1 96 ? -2.233 2.472 -3.846 1.00 95.75 96 TYR A N 1
ATOM 762 C CA . TYR A 1 96 ? -2.108 1.666 -2.630 1.00 95.75 96 TYR A CA 1
ATOM 763 C C . TYR A 1 96 ? -1.948 2.512 -1.368 1.00 95.75 96 TYR A C 1
ATOM 765 O O . TYR A 1 96 ? -2.585 2.223 -0.356 1.00 95.75 96 TYR A O 1
ATOM 773 N N . LYS A 1 97 ? -1.149 3.587 -1.410 1.00 95.12 97 LYS A N 1
ATOM 774 C CA . LYS A 1 97 ? -1.036 4.522 -0.279 1.00 95.12 97 LYS A CA 1
ATOM 775 C C . LYS A 1 97 ? -2.366 5.210 0.023 1.00 95.12 97 LYS A C 1
ATOM 777 O O . LYS A 1 97 ? -2.688 5.414 1.191 1.00 95.12 97 LYS A O 1
ATOM 782 N N . LEU A 1 98 ? -3.125 5.595 -1.001 1.00 95.12 98 LEU A N 1
ATOM 783 C CA . LEU A 1 98 ? -4.434 6.220 -0.816 1.00 95.12 98 LEU A CA 1
ATOM 784 C C . LEU A 1 98 ? -5.420 5.252 -0.162 1.00 95.12 98 LEU A C 1
ATOM 786 O O . LEU A 1 98 ? -6.049 5.612 0.834 1.00 95.12 98 LEU A O 1
ATOM 790 N N . GLU A 1 99 ? -5.517 4.023 -0.669 1.00 93.81 99 GLU A N 1
ATOM 791 C CA . GLU A 1 99 ? -6.435 3.027 -0.116 1.00 93.81 99 GLU A CA 1
ATOM 792 C C . GLU A 1 99 ? -6.030 2.612 1.305 1.00 93.81 99 GLU A C 1
ATOM 794 O O . GLU A 1 99 ? -6.881 2.567 2.192 1.00 93.81 99 GLU A O 1
ATOM 799 N N . PHE A 1 100 ? -4.732 2.416 1.564 1.00 93.88 100 PHE A N 1
ATOM 800 C CA . PHE A 1 100 ? -4.207 2.147 2.906 1.00 93.88 100 PHE A CA 1
ATOM 801 C C . PHE A 1 100 ? -4.643 3.214 3.919 1.00 93.88 100 PHE A C 1
ATOM 803 O O . PHE A 1 100 ? -5.238 2.897 4.950 1.00 93.88 100 PHE A O 1
ATOM 810 N N . ASN A 1 101 ? -4.398 4.490 3.602 1.00 93.50 101 ASN A N 1
ATOM 811 C CA . ASN A 1 101 ? -4.756 5.602 4.482 1.00 93.50 101 ASN A CA 1
ATOM 812 C C . ASN A 1 101 ? -6.269 5.714 4.676 1.00 93.50 101 ASN A C 1
ATOM 814 O O . ASN A 1 101 ? -6.734 6.012 5.771 1.00 93.50 101 ASN A O 1
ATOM 818 N N . LYS A 1 102 ? -7.054 5.450 3.630 1.00 92.44 102 LYS A N 1
ATOM 819 C CA . LYS A 1 102 ? -8.515 5.447 3.713 1.00 92.44 102 LYS A CA 1
ATOM 820 C C . LYS A 1 102 ? -9.027 4.367 4.668 1.00 92.44 102 LYS A C 1
ATOM 822 O O . LYS A 1 102 ? -9.876 4.673 5.503 1.00 92.44 102 LYS A O 1
ATOM 827 N N . ILE A 1 103 ? -8.508 3.140 4.579 1.00 89.69 103 ILE A N 1
ATOM 828 C CA . ILE A 1 103 ? -8.880 2.042 5.487 1.00 89.69 103 ILE A CA 1
ATOM 829 C C . ILE A 1 103 ? -8.464 2.383 6.924 1.00 89.69 103 ILE A C 1
ATOM 831 O O . ILE A 1 103 ? -9.280 2.274 7.838 1.00 89.69 103 ILE A O 1
ATOM 835 N N . ARG A 1 104 ? -7.234 2.876 7.117 1.00 89.69 104 ARG A N 1
ATOM 836 C CA . ARG A 1 104 ? -6.713 3.295 8.427 1.00 89.69 104 ARG A CA 1
ATOM 837 C C . ARG A 1 104 ? -7.555 4.394 9.070 1.00 89.69 104 ARG A C 1
ATOM 839 O O . ARG A 1 104 ? -7.985 4.248 10.209 1.00 89.69 104 ARG A O 1
ATOM 846 N N . ASN A 1 105 ? -7.853 5.459 8.332 1.00 88.94 105 ASN A N 1
ATOM 847 C CA . ASN A 1 105 ? -8.684 6.556 8.828 1.00 88.94 105 ASN A CA 1
ATOM 848 C C . ASN A 1 105 ? -10.102 6.085 9.166 1.00 88.94 105 ASN A C 1
ATOM 850 O O . ASN A 1 105 ? -10.699 6.562 10.127 1.00 88.94 105 ASN A O 1
ATOM 854 N N . ASN A 1 106 ? -10.647 5.143 8.391 1.00 87.69 106 ASN A N 1
ATOM 855 C CA . ASN A 1 106 ? -11.957 4.569 8.671 1.00 87.69 106 ASN A CA 1
ATOM 856 C C . ASN A 1 106 ? -11.968 3.750 9.971 1.00 87.69 106 ASN A C 1
ATOM 858 O O . ASN A 1 106 ? -12.944 3.833 10.712 1.00 87.69 106 ASN A O 1
ATOM 862 N N . PHE A 1 107 ? -10.897 3.006 10.256 1.00 85.81 107 PHE A N 1
ATOM 863 C CA . PHE A 1 107 ? -10.731 2.283 11.517 1.00 85.81 107 PHE A CA 1
ATOM 864 C C . PHE A 1 107 ? -10.606 3.239 12.711 1.00 85.81 107 PHE A C 1
ATOM 866 O O . PHE A 1 107 ? -11.371 3.116 13.663 1.00 85.81 107 PHE A O 1
ATOM 873 N N . ILE A 1 108 ? -9.732 4.251 12.626 1.00 85.50 108 ILE A N 1
ATOM 874 C CA . ILE A 1 108 ? -9.539 5.246 13.698 1.00 85.50 108 ILE A CA 1
ATOM 875 C C . ILE A 1 108 ? -10.848 5.984 14.000 1.00 85.50 108 ILE A C 1
ATOM 877 O O . ILE A 1 108 ? -11.293 6.009 15.141 1.00 85.50 108 ILE A O 1
ATOM 881 N N . ALA A 1 109 ? -11.535 6.499 12.975 1.00 84.50 109 ALA A N 1
ATOM 882 C CA . ALA A 1 109 ? -12.802 7.208 13.165 1.00 84.50 109 ALA A CA 1
ATOM 883 C C . ALA A 1 109 ? -13.906 6.327 13.784 1.00 84.50 109 ALA A C 1
ATOM 885 O O . ALA A 1 109 ? -14.833 6.836 14.416 1.00 84.50 109 ALA A O 1
ATOM 886 N N . ARG A 1 110 ? -13.842 5.004 13.579 1.00 77.69 110 ARG A N 1
ATOM 887 C CA . ARG A 1 110 ? -14.740 4.045 14.234 1.00 77.69 110 ARG A CA 1
ATOM 888 C C . ARG A 1 110 ? -14.360 3.824 15.690 1.00 77.69 110 ARG A C 1
ATOM 890 O O . ARG A 1 110 ? -15.246 3.922 16.531 1.00 77.69 110 ARG A O 1
ATOM 897 N N . LYS A 1 111 ? -13.079 3.591 15.976 1.00 77.62 111 LYS A N 1
ATOM 898 C CA . LYS A 1 111 ? -12.556 3.462 17.340 1.00 77.62 111 LYS A CA 1
ATOM 899 C C . LYS A 1 111 ? -12.928 4.683 18.184 1.00 77.62 111 LYS A C 1
ATOM 901 O O . LYS A 1 111 ? -13.553 4.525 19.225 1.00 77.62 111 LYS A O 1
ATOM 906 N N . ASP A 1 112 ? -12.674 5.890 17.678 1.00 80.12 112 ASP A N 1
ATOM 907 C CA . ASP A 1 112 ? -13.018 7.141 18.368 1.00 80.12 112 ASP A CA 1
ATOM 908 C C . ASP A 1 112 ? -14.520 7.209 18.707 1.00 80.12 112 ASP A C 1
ATOM 910 O O . ASP A 1 112 ? -14.920 7.682 19.771 1.00 80.12 112 ASP A O 1
ATOM 914 N N . ARG A 1 113 ? -15.382 6.703 17.814 1.00 78.69 113 ARG A N 1
ATOM 915 C CA . ARG A 1 113 ? -16.830 6.625 18.048 1.00 78.69 113 ARG A CA 1
ATOM 916 C C . ARG A 1 113 ? -17.197 5.585 19.110 1.00 78.69 113 ARG A C 1
ATOM 918 O O . ARG A 1 113 ? -18.126 5.829 19.879 1.00 78.69 113 ARG A O 1
ATOM 925 N N . GLU A 1 114 ? -16.529 4.437 19.132 1.00 72.31 114 GLU A N 1
ATOM 926 C CA . GLU A 1 114 ? -16.745 3.390 20.137 1.00 72.31 114 GLU A CA 1
ATOM 927 C C . GLU A 1 114 ? -16.294 3.842 21.529 1.00 72.31 114 GLU A C 1
ATOM 929 O O . GLU A 1 114 ? -17.059 3.687 22.481 1.00 72.31 114 GLU A O 1
ATOM 934 N N . ASP A 1 115 ? -15.135 4.494 21.639 1.00 72.62 115 ASP A N 1
ATOM 935 C CA . ASP A 1 115 ? -14.618 5.039 22.899 1.00 72.62 115 ASP A CA 1
ATOM 936 C C . ASP A 1 115 ? -15.577 6.087 23.495 1.00 72.62 115 ASP A C 1
ATOM 938 O O . ASP A 1 115 ? -15.893 6.052 24.689 1.00 72.62 115 ASP A O 1
ATOM 942 N N . LEU A 1 116 ? -16.137 6.969 22.655 1.00 73.50 116 LEU A N 1
ATOM 943 C CA . LEU A 1 116 ? -17.158 7.937 23.074 1.00 73.50 116 LEU A CA 1
ATOM 944 C C . LEU A 1 116 ? -18.445 7.256 23.574 1.00 73.50 116 LEU A C 1
ATOM 946 O O . LEU A 1 116 ? -18.989 7.649 24.605 1.00 73.50 116 LEU A O 1
ATOM 950 N N . LEU A 1 117 ? -18.943 6.228 22.876 1.00 66.19 117 LEU A N 1
ATOM 951 C CA . LEU A 1 117 ? -20.158 5.501 23.276 1.00 66.19 117 LEU A CA 1
ATOM 952 C C . LEU A 1 117 ? -19.949 4.655 24.544 1.00 66.19 117 LEU A C 1
ATOM 954 O O . LEU A 1 117 ? -20.858 4.562 25.373 1.00 66.19 117 LEU A O 1
ATOM 958 N N . GLY A 1 118 ? -18.767 4.058 24.707 1.00 60.12 118 GLY A N 1
ATOM 959 C CA . GLY A 1 118 ? -18.385 3.309 25.904 1.00 60.12 118 GLY A CA 1
ATOM 960 C C . GLY A 1 118 ? -18.263 4.204 27.138 1.00 60.12 118 GLY A C 1
ATOM 961 O O . GLY A 1 118 ? -18.701 3.814 28.221 1.00 60.12 118 GLY A O 1
ATOM 962 N N . SER A 1 119 ? -17.749 5.427 26.971 1.00 59.34 119 SER A N 1
ATOM 963 C CA . SER A 1 119 ? -17.678 6.418 28.051 1.00 59.34 119 SER A CA 1
ATOM 964 C C . SER A 1 119 ? -19.068 6.866 28.516 1.00 59.34 119 SER A C 1
ATOM 966 O O . SER A 1 119 ? -19.311 6.932 29.717 1.00 59.34 119 SER A O 1
ATOM 968 N N . VAL A 1 120 ? -20.009 7.095 27.589 1.00 58.94 120 VAL A N 1
ATOM 969 C CA . VAL A 1 120 ? -21.386 7.508 27.928 1.00 58.94 120 VAL A CA 1
ATOM 970 C C . VAL A 1 120 ? -22.134 6.423 28.707 1.00 58.94 120 VAL A C 1
ATOM 972 O O . VAL A 1 120 ? -22.891 6.738 29.619 1.00 58.94 120 VAL A O 1
ATOM 975 N N . ARG A 1 121 ? -21.924 5.137 28.391 1.00 57.62 121 ARG A N 1
ATOM 976 C CA . ARG A 1 121 ? -22.574 4.045 29.137 1.00 57.62 121 ARG A CA 1
ATOM 977 C C . ARG A 1 121 ? -22.084 3.926 30.582 1.00 57.62 121 ARG A C 1
ATOM 979 O O . ARG A 1 121 ? -22.887 3.574 31.433 1.00 57.62 121 ARG A O 1
ATOM 986 N N . LYS A 1 122 ? -20.814 4.240 30.862 1.00 57.25 122 LYS A N 1
ATOM 987 C CA . LYS A 1 122 ? -20.243 4.176 32.220 1.00 57.25 122 LYS A CA 1
ATOM 988 C C . LYS A 1 122 ? -20.643 5.334 33.136 1.00 57.25 122 LYS A C 1
ATOM 990 O O . LYS A 1 122 ? -20.503 5.194 34.340 1.00 57.25 122 LYS A O 1
ATOM 995 N N . GLU A 1 123 ? -21.099 6.463 32.595 1.00 53.66 123 GLU A N 1
ATOM 996 C CA . GLU A 1 123 ? -21.555 7.612 33.399 1.00 53.66 123 GLU A CA 1
ATOM 997 C C . GLU A 1 123 ? -23.054 7.564 33.743 1.00 53.66 123 GLU A C 1
ATOM 999 O O . GLU A 1 123 ? -23.527 8.375 34.537 1.00 53.66 123 GLU A O 1
ATOM 1004 N N . ILE A 1 124 ? -23.815 6.650 33.128 1.00 58.03 124 ILE A N 1
ATOM 1005 C CA . ILE A 1 124 ? -25.267 6.497 33.341 1.00 58.03 124 ILE A CA 1
ATOM 1006 C C . ILE A 1 124 ? -25.583 5.409 34.393 1.00 58.03 124 ILE A C 1
ATOM 1008 O O . ILE A 1 124 ? -26.724 5.324 34.854 1.00 58.03 124 ILE A O 1
ATOM 1012 N N . GLU A 1 125 ? -24.587 4.618 34.802 1.00 49.19 125 GLU A N 1
ATOM 1013 C CA . GLU A 1 125 ? -24.639 3.725 35.976 1.00 49.19 125 GLU A CA 1
ATOM 1014 C C . GLU A 1 125 ? -24.132 4.432 37.240 1.00 49.19 125 GLU A C 1
ATOM 1016 O O . GLU A 1 125 ? -24.752 4.221 38.309 1.00 49.19 125 GLU A O 1
#

Radius of gyration: 19.83 Å; chains: 1; bounding box: 48×20×60 Å

Foldseek 3Di:
DCLLVVLLVVLVVLLVVLVVLLVVLLCLLPVVVVCVVPPDDDPPVVSVVVNVVSLVVSVVSLVVSVVSLVVSVVVPDDDDVSVVSSVVSVVSSVVSVVSSVVSVVSNVVVVVVVVVVVVVVVVVD

Organism: Lasius niger (NCBI:txid67767)

pLDDT: mean 80.42, std 15.25, range [46.69, 96.5]

Secondary structure (DSSP, 8-state):
--HHHHHHHHHHHHHHHHHHHHHHHHHHHHHHHHHTTS-SS--HHHHHHHHHHHHHHHHHHHHHHHHHHHHHHHT---SHHHHHHHHHHHHHHHHHHHHHHHHHHHHHHHHHHHHHHHHHHHH--

Sequence (125 aa):
MTDVVDLRKQARHLENEIDAKLVAFSKLGINTSARHVNADEIPLLDEEQVFENMASEIETLLSKLLFINERMSELQPNGAAMLHTMQRHKEILKDYKLEFNKIRNNFIARKDREDLLGSVRKEIE

InterPro domains:
  IPR023601 Golgi SNAP receptor complex, subunit 1 [PTHR21094] (5-125)
  IPR060289 Golgi SNAP receptor complex member, N-terminal domain [PF27017] (6-125)